Protein AF-A0A291BAZ7-F1 (afdb_monomer_lite)

Sequence (52 aa):
MSYANLSDMLAERGVSVNCSTLYHWFMEYAPALRKKLRRHQFIRADSSWQPS

Organism: NCBI:txid1927128

Structure (mmCIF, N/CA/C/O backbone):
data_AF-A0A291BAZ7-F1
#
_entry.id   AF-A0A291BAZ7-F1
#
loop_
_atom_site.group_PDB
_atom_site.id
_atom_site.type_symbol
_atom_site.label_atom_id
_atom_site.label_alt_id
_atom_site.label_comp_id
_atom_site.label_asym_id
_atom_site.label_entity_id
_atom_site.label_seq_id
_atom_site.pdbx_PDB_ins_code
_atom_site.Cartn_x
_atom_site.Cartn_y
_atom_site.Cartn_z
_atom_site.occupancy
_atom_site.B_iso_or_equiv
_atom_site.auth_seq_id
_atom_site.auth_comp_id
_atom_site.auth_asym_id
_atom_site.auth_atom_id
_atom_site.pdbx_PDB_model_num
ATOM 1 N N . MET A 1 1 ? 0.159 9.953 -4.648 1.00 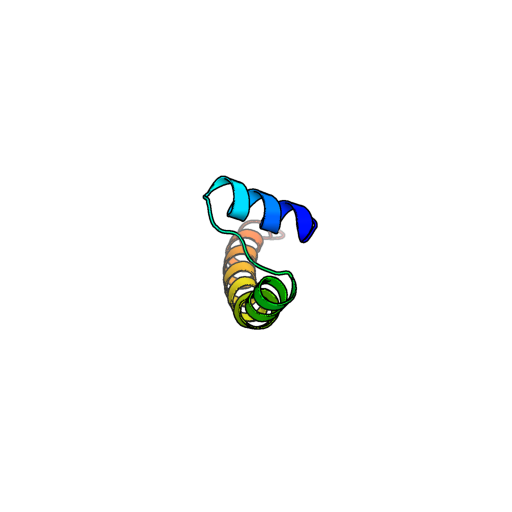55.88 1 MET A N 1
ATOM 2 C CA . MET A 1 1 ? -0.899 9.110 -4.048 1.00 55.88 1 MET A CA 1
ATOM 3 C C . MET A 1 1 ? -0.314 8.424 -2.827 1.00 55.88 1 MET A C 1
ATOM 5 O O . MET A 1 1 ? 0.703 7.758 -2.974 1.00 55.88 1 MET A O 1
ATOM 9 N N . SER A 1 2 ? -0.876 8.659 -1.642 1.00 71.50 2 SER A N 1
ATOM 10 C CA . SER A 1 2 ? -0.433 8.043 -0.383 1.00 71.50 2 SER A CA 1
ATOM 11 C C . SER A 1 2 ? -1.277 6.799 -0.062 1.00 71.50 2 SER A C 1
ATOM 13 O O . SER A 1 2 ? -2.349 6.608 -0.635 1.00 71.50 2 SER A O 1
ATOM 15 N N . TYR A 1 3 ? -0.802 5.959 0.862 1.00 69.81 3 TYR A N 1
ATOM 16 C CA . TYR A 1 3 ? -1.544 4.793 1.366 1.00 69.81 3 TYR A CA 1
ATOM 17 C C . TYR A 1 3 ? -2.879 5.163 2.026 1.00 69.81 3 TYR A C 1
ATOM 19 O O . TYR A 1 3 ? -3.806 4.358 1.995 1.00 69.81 3 TYR A O 1
ATOM 27 N N . ALA A 1 4 ? -2.988 6.384 2.562 1.00 76.50 4 ALA A N 1
ATOM 28 C CA . ALA A 1 4 ? -4.219 6.900 3.153 1.00 76.50 4 ALA A CA 1
ATOM 29 C C . ALA A 1 4 ? -5.352 6.938 2.120 1.00 76.50 4 ALA A C 1
ATOM 31 O O . ALA A 1 4 ? -6.386 6.327 2.344 1.00 76.50 4 ALA A O 1
ATOM 32 N N . ASN A 1 5 ? -5.096 7.480 0.923 1.00 86.44 5 ASN A N 1
ATOM 33 C CA . ASN A 1 5 ? -6.113 7.533 -0.131 1.00 86.44 5 ASN A CA 1
ATOM 34 C C . ASN A 1 5 ? -6.634 6.142 -0.523 1.00 86.44 5 ASN A C 1
ATOM 36 O O . ASN A 1 5 ? -7.803 5.986 -0.845 1.00 86.44 5 ASN A O 1
ATOM 40 N N . LEU A 1 6 ? -5.766 5.127 -0.533 1.00 85.50 6 LEU A N 1
ATOM 41 C CA . LEU A 1 6 ? -6.153 3.764 -0.909 1.00 85.50 6 LEU A CA 1
ATOM 42 C C . LEU A 1 6 ? -6.978 3.097 0.198 1.00 85.50 6 LEU A C 1
ATOM 44 O O . LEU A 1 6 ? -7.939 2.391 -0.094 1.00 85.50 6 LEU A O 1
ATOM 48 N N . SER A 1 7 ? -6.625 3.360 1.457 1.00 88.56 7 SER A N 1
ATOM 49 C CA . SER A 1 7 ? -7.416 2.952 2.618 1.00 88.56 7 SER A CA 1
ATOM 50 C C . SER A 1 7 ? -8.802 3.598 2.603 1.00 88.56 7 SER A C 1
ATOM 52 O O . SER A 1 7 ? -9.794 2.897 2.783 1.00 88.56 7 SER A O 1
ATOM 54 N N . ASP A 1 8 ? -8.883 4.898 2.315 1.00 90.44 8 ASP A N 1
ATOM 55 C CA . ASP A 1 8 ? -10.147 5.638 2.247 1.00 90.44 8 ASP A CA 1
ATOM 56 C C . ASP A 1 8 ? -11.044 5.100 1.123 1.00 90.44 8 ASP A C 1
ATOM 58 O O . ASP A 1 8 ? -12.206 4.779 1.354 1.00 90.44 8 ASP A O 1
ATOM 62 N N . MET A 1 9 ? -10.485 4.870 -0.072 1.00 93.06 9 MET A N 1
ATOM 63 C CA . MET A 1 9 ? -11.217 4.279 -1.203 1.00 93.06 9 MET A CA 1
ATOM 64 C C . MET A 1 9 ? -11.762 2.871 -0.914 1.00 93.06 9 MET A C 1
ATOM 66 O O . MET A 1 9 ? -12.788 2.471 -1.469 1.00 93.06 9 MET A O 1
ATOM 70 N N . LEU A 1 10 ? -11.061 2.078 -0.099 1.00 93.25 10 LEU A N 1
ATOM 71 C CA . LEU A 1 10 ? -11.541 0.763 0.331 1.00 93.25 10 LEU A CA 1
ATOM 72 C C . LEU A 1 10 ? -12.649 0.904 1.381 1.00 93.25 10 LEU A C 1
ATOM 74 O O . LEU A 1 10 ? -13.670 0.217 1.286 1.00 93.25 10 LEU A O 1
ATOM 78 N N . ALA A 1 11 ? -12.490 1.835 2.322 1.00 93.69 11 ALA A N 1
ATOM 79 C CA . ALA A 1 11 ? -13.479 2.121 3.354 1.00 93.69 11 ALA A CA 1
ATOM 80 C C . ALA A 1 11 ? -14.801 2.644 2.766 1.00 93.69 11 ALA A C 1
ATOM 82 O O . ALA A 1 11 ? -15.865 2.199 3.190 1.00 93.69 11 ALA A O 1
ATOM 83 N N . GLU A 1 12 ? -14.753 3.487 1.729 1.00 95.88 12 GLU A N 1
ATOM 84 C CA . GLU A 1 12 ? -15.931 3.938 0.964 1.00 95.88 12 GLU A CA 1
ATOM 85 C C . GLU A 1 12 ? -16.748 2.774 0.379 1.00 95.88 12 GLU A C 1
ATOM 87 O O . GLU A 1 12 ? -17.957 2.884 0.182 1.00 95.88 12 GLU A O 1
ATOM 92 N N . ARG A 1 13 ? -16.103 1.630 0.122 1.00 95.56 13 ARG A N 1
ATOM 93 C CA . ARG A 1 13 ? -16.740 0.401 -0.377 1.00 95.56 13 ARG A CA 1
ATOM 94 C C . ARG A 1 13 ? -17.123 -0.576 0.739 1.00 95.56 13 ARG A C 1
ATOM 96 O O . ARG A 1 13 ? -17.482 -1.714 0.450 1.00 95.56 13 ARG A O 1
ATOM 103 N N . GLY A 1 14 ? -17.026 -0.153 1.999 1.00 96.31 14 GLY A N 1
ATOM 104 C CA . GLY A 1 14 ? -17.310 -0.974 3.175 1.00 96.31 14 GLY A CA 1
ATOM 105 C C . GLY A 1 14 ? -16.190 -1.947 3.550 1.00 96.31 14 GLY A C 1
ATOM 106 O O . GLY A 1 14 ? -16.408 -2.841 4.364 1.00 96.31 14 GLY A O 1
ATOM 107 N N . VAL A 1 15 ? -14.992 -1.798 2.976 1.00 94.62 15 VAL A N 1
ATOM 108 C CA . VAL A 1 15 ? -13.845 -2.666 3.259 1.00 94.62 15 VAL A CA 1
ATOM 109 C C . VAL A 1 15 ? -12.871 -1.927 4.173 1.00 94.62 15 VAL A C 1
ATOM 111 O O . VAL A 1 15 ? -12.064 -1.119 3.723 1.00 94.62 15 VAL A O 1
ATOM 114 N N . SER A 1 16 ? -12.925 -2.232 5.469 1.00 92.62 16 SER A N 1
ATOM 115 C CA . SER A 1 16 ? -11.934 -1.752 6.436 1.00 92.62 16 SER A CA 1
ATOM 116 C C . SER A 1 16 ? -10.747 -2.712 6.486 1.00 92.62 16 SER A C 1
ATOM 118 O O . SER A 1 16 ? -10.904 -3.895 6.789 1.00 92.62 16 SER A O 1
ATOM 120 N N . VAL A 1 17 ? -9.557 -2.210 6.162 1.00 89.38 17 VAL A N 1
ATOM 121 C CA . VAL A 1 17 ? -8.319 -2.993 6.095 1.00 89.38 17 VAL A CA 1
ATOM 122 C C . VAL A 1 17 ? -7.268 -2.305 6.951 1.00 89.38 17 VAL A C 1
ATOM 124 O O . VAL A 1 17 ? -7.068 -1.098 6.841 1.00 89.38 17 VAL A O 1
ATOM 127 N N . ASN A 1 18 ? -6.570 -3.053 7.806 1.00 90.88 18 ASN A N 1
ATOM 128 C CA . ASN A 1 18 ? -5.492 -2.458 8.590 1.00 90.88 18 ASN A CA 1
ATOM 129 C C . ASN A 1 18 ? -4.257 -2.152 7.713 1.00 90.88 18 ASN A C 1
ATOM 131 O O . ASN A 1 18 ? -4.053 -2.731 6.640 1.00 90.88 18 ASN A O 1
ATOM 135 N N . CYS A 1 19 ? -3.371 -1.293 8.217 1.00 86.62 19 CYS A N 1
ATOM 136 C CA . CYS A 1 19 ? -2.171 -0.890 7.485 1.00 86.62 19 CYS A CA 1
ATOM 137 C C . CYS A 1 19 ? -1.230 -2.061 7.145 1.00 86.62 19 CYS A C 1
ATOM 139 O O . CYS A 1 19 ? -0.636 -2.061 6.068 1.00 86.62 19 CYS A O 1
ATOM 141 N N . SER A 1 20 ? -1.091 -3.073 8.015 1.00 91.94 20 SER A N 1
ATOM 142 C CA . SER A 1 20 ? -0.189 -4.207 7.749 1.00 91.94 20 SER A CA 1
ATOM 143 C C . SER A 1 20 ? -0.696 -5.128 6.636 1.00 91.94 20 SER A C 1
ATOM 145 O O . SER A 1 20 ? 0.101 -5.681 5.881 1.00 91.94 20 SER A O 1
ATOM 147 N N . THR A 1 21 ? -2.012 -5.249 6.477 1.00 92.62 21 THR A N 1
ATOM 148 C CA . THR A 1 21 ? -2.646 -6.020 5.401 1.00 92.62 21 THR A CA 1
ATOM 149 C C . THR A 1 21 ? -2.479 -5.306 4.062 1.00 92.62 21 THR A C 1
ATOM 151 O O . THR A 1 21 ? -2.040 -5.921 3.090 1.00 92.62 21 THR A O 1
ATOM 154 N N . LEU A 1 22 ? -2.724 -3.989 4.029 1.00 89.56 22 LEU A N 1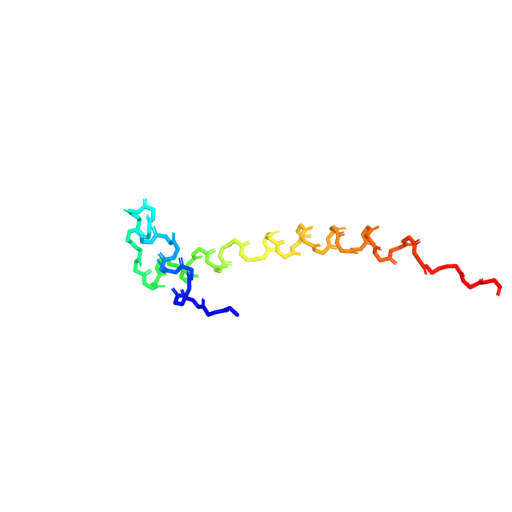
ATOM 155 C CA . LEU A 1 22 ? -2.450 -3.145 2.859 1.00 89.56 22 LEU A CA 1
ATOM 156 C C . LEU A 1 22 ? -0.978 -3.229 2.432 1.00 89.56 22 LEU A C 1
ATOM 158 O O . LEU A 1 22 ? -0.678 -3.339 1.243 1.00 89.56 22 LEU A O 1
ATOM 162 N N . TYR A 1 23 ? -0.062 -3.228 3.402 1.00 89.06 23 TYR A N 1
ATOM 163 C CA . TYR A 1 23 ? 1.370 -3.360 3.149 1.00 89.06 23 TYR A CA 1
ATOM 164 C C . TYR A 1 23 ? 1.749 -4.733 2.573 1.00 89.06 23 TYR A C 1
ATOM 166 O O . TYR A 1 23 ? 2.498 -4.796 1.598 1.00 89.06 23 TYR A O 1
ATOM 174 N N . HIS A 1 24 ? 1.200 -5.828 3.109 1.00 93.38 24 HIS A N 1
ATOM 175 C CA . HIS A 1 24 ? 1.431 -7.168 2.557 1.00 93.38 24 HIS A CA 1
ATOM 176 C C . HIS A 1 24 ? 0.935 -7.290 1.117 1.00 93.38 24 HIS A C 1
ATOM 178 O O . HIS A 1 24 ? 1.665 -7.774 0.254 1.00 93.38 24 HIS A O 1
ATOM 184 N N . TRP A 1 25 ? -0.273 -6.803 0.832 1.00 92.81 25 TRP A N 1
ATOM 185 C CA . TRP A 1 25 ? -0.793 -6.783 -0.533 1.00 92.81 25 TRP A CA 1
ATOM 186 C C . TRP A 1 25 ? 0.073 -5.933 -1.457 1.00 92.81 25 TRP A C 1
ATOM 188 O O . TRP A 1 25 ? 0.322 -6.319 -2.596 1.00 92.81 25 TRP A O 1
ATOM 198 N N . PHE A 1 26 ? 0.577 -4.796 -0.981 1.00 89.31 26 PHE A N 1
ATOM 199 C CA . PHE A 1 26 ? 1.496 -3.992 -1.772 1.00 89.31 26 PHE A CA 1
ATOM 200 C C . PHE A 1 26 ? 2.768 -4.771 -2.119 1.00 89.31 26 PHE A C 1
ATOM 202 O O . PHE A 1 26 ? 3.153 -4.801 -3.286 1.00 89.31 26 PHE A O 1
ATOM 209 N N . MET A 1 27 ? 3.392 -5.436 -1.145 1.00 91.94 27 MET A N 1
ATOM 210 C CA . MET A 1 27 ? 4.607 -6.217 -1.388 1.00 91.94 27 MET A CA 1
ATOM 211 C C . MET A 1 27 ? 4.382 -7.378 -2.359 1.00 91.94 27 MET A C 1
ATOM 213 O O . MET A 1 27 ? 5.204 -7.589 -3.249 1.00 91.94 27 MET A O 1
ATOM 217 N N . GLU A 1 28 ? 3.246 -8.064 -2.248 1.00 94.62 28 GLU A N 1
ATOM 218 C CA . GLU A 1 28 ? 2.903 -9.198 -3.107 1.00 94.62 28 GLU A CA 1
ATOM 219 C C . GLU A 1 28 ? 2.544 -8.759 -4.537 1.00 94.62 28 GLU A C 1
ATOM 221 O O . GLU A 1 28 ? 3.063 -9.271 -5.532 1.00 94.62 28 GLU A O 1
ATOM 226 N N . TYR A 1 29 ? 1.666 -7.761 -4.673 1.00 92.62 29 TYR A N 1
ATOM 227 C CA . TYR A 1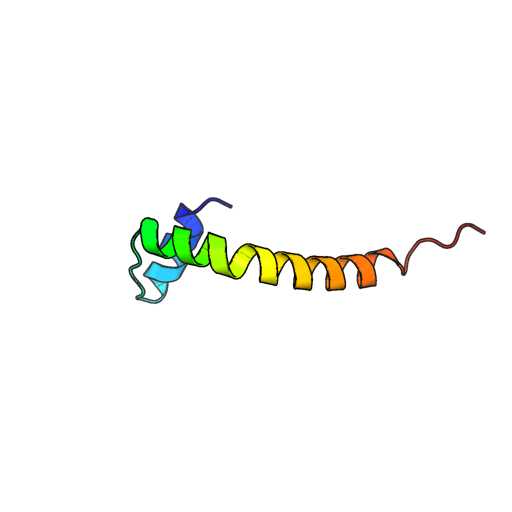 29 ? 1.062 -7.423 -5.962 1.00 92.62 29 TYR A CA 1
ATOM 228 C C . TYR A 1 29 ? 1.800 -6.319 -6.725 1.00 92.62 29 TYR A C 1
ATOM 230 O O . TYR A 1 29 ? 1.711 -6.272 -7.959 1.00 92.62 29 TYR A O 1
ATOM 238 N N . ALA A 1 30 ? 2.556 -5.439 -6.055 1.00 90.06 30 ALA A N 1
ATOM 239 C CA . ALA A 1 30 ? 3.267 -4.354 -6.736 1.00 90.06 30 ALA A CA 1
ATOM 240 C C . ALA A 1 30 ? 4.270 -4.851 -7.796 1.00 90.06 30 ALA A C 1
ATOM 242 O O . ALA A 1 30 ? 4.290 -4.267 -8.886 1.00 90.06 30 ALA A O 1
ATOM 243 N N . PRO A 1 31 ? 5.071 -5.914 -7.579 1.00 91.19 31 PRO A N 1
ATOM 244 C CA . PRO A 1 31 ? 5.972 -6.437 -8.608 1.00 91.19 31 PRO A CA 1
ATOM 245 C C . PRO A 1 31 ? 5.225 -6.908 -9.864 1.00 91.19 31 PRO A C 1
ATOM 247 O O . PRO A 1 31 ? 5.619 -6.578 -10.990 1.00 91.19 31 PRO A O 1
ATOM 250 N N . ALA A 1 32 ? 4.112 -7.624 -9.680 1.00 91.31 32 ALA A N 1
ATOM 251 C CA . ALA A 1 32 ? 3.286 -8.140 -10.768 1.00 91.31 32 ALA A CA 1
ATOM 252 C C . ALA A 1 32 ? 2.611 -7.008 -11.561 1.00 91.31 32 ALA A C 1
ATOM 254 O O . ALA A 1 32 ? 2.665 -6.991 -12.796 1.00 91.31 32 ALA A O 1
ATOM 255 N N . LEU A 1 33 ? 2.042 -6.022 -10.859 1.00 87.88 33 LEU A N 1
ATOM 256 C CA . LEU A 1 33 ? 1.442 -4.826 -11.456 1.00 87.88 33 LEU A CA 1
ATOM 257 C C . LEU A 1 33 ? 2.475 -4.017 -12.244 1.00 87.88 33 LEU A C 1
ATOM 259 O O . LEU A 1 33 ? 2.233 -3.671 -13.399 1.00 87.88 33 LEU A O 1
ATOM 263 N N . ARG A 1 34 ? 3.666 -3.789 -11.675 1.00 87.38 34 ARG A N 1
ATOM 264 C CA . ARG A 1 34 ? 4.767 -3.087 -12.353 1.00 87.38 34 ARG A CA 1
ATOM 265 C C . ARG A 1 34 ? 5.221 -3.817 -13.616 1.00 87.38 34 ARG A C 1
ATOM 267 O O . ARG A 1 34 ? 5.496 -3.168 -14.621 1.00 87.38 34 ARG A O 1
ATOM 274 N N . LYS A 1 35 ? 5.287 -5.153 -13.599 1.00 89.06 35 LYS A N 1
ATOM 275 C CA . LYS A 1 35 ? 5.656 -5.954 -14.780 1.00 89.06 35 LYS A CA 1
ATOM 276 C C . LYS A 1 35 ? 4.632 -5.808 -15.910 1.00 89.06 35 LYS A C 1
ATOM 278 O O . LYS A 1 35 ? 5.032 -5.619 -17.057 1.00 89.06 35 LYS A O 1
ATOM 283 N N . LYS A 1 36 ? 3.333 -5.842 -15.591 1.00 87.81 36 LYS A N 1
ATOM 284 C CA . LYS A 1 36 ? 2.253 -5.608 -16.565 1.00 87.81 36 LYS A CA 1
ATOM 285 C C . LYS A 1 36 ? 2.271 -4.172 -17.091 1.00 87.81 36 LYS A C 1
ATOM 287 O O . LYS A 1 36 ? 2.217 -3.967 -18.300 1.00 87.81 36 LYS A O 1
ATOM 292 N N .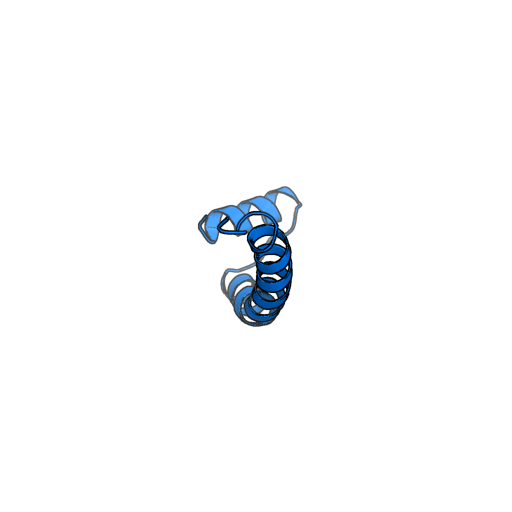 LEU A 1 37 ? 2.417 -3.190 -16.202 1.00 86.00 37 LEU A N 1
ATOM 293 C CA . LEU A 1 37 ? 2.434 -1.778 -16.576 1.00 86.00 37 LEU A CA 1
ATOM 294 C C . LEU A 1 37 ? 3.619 -1.442 -17.486 1.00 86.00 37 LEU A C 1
ATOM 296 O O . LEU A 1 37 ? 3.413 -0.798 -18.509 1.00 86.00 37 LEU A O 1
ATOM 300 N N . ARG A 1 38 ? 4.828 -1.939 -17.179 1.00 80.62 38 ARG A N 1
ATOM 301 C CA . ARG A 1 38 ? 5.998 -1.781 -18.058 1.00 80.62 38 ARG A CA 1
ATOM 302 C C . ARG A 1 38 ? 5.711 -2.294 -19.462 1.00 80.62 38 ARG A C 1
ATOM 304 O O . ARG A 1 38 ? 5.965 -1.579 -20.419 1.00 80.62 38 ARG A O 1
ATOM 311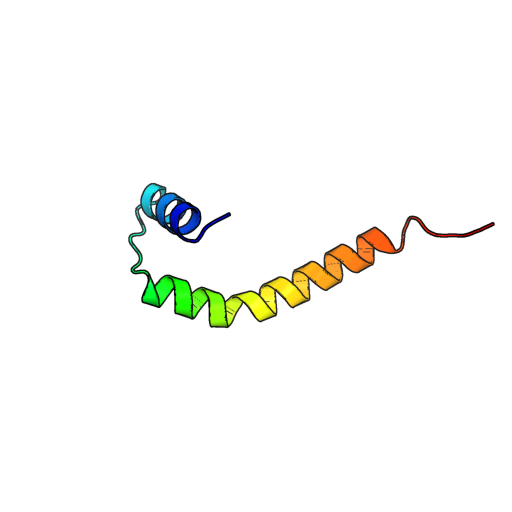 N N . ARG A 1 39 ? 5.124 -3.488 -19.597 1.00 72.00 39 ARG A N 1
ATOM 312 C CA . ARG A 1 39 ? 4.764 -4.040 -20.912 1.00 72.00 39 ARG A CA 1
ATOM 313 C C . ARG A 1 39 ? 3.828 -3.100 -21.685 1.00 72.00 39 ARG A C 1
ATOM 315 O O . ARG A 1 39 ? 4.070 -2.849 -22.855 1.00 72.00 39 ARG A O 1
ATOM 322 N N . HIS A 1 40 ? 2.821 -2.522 -21.032 1.00 72.38 40 HIS A N 1
ATOM 323 C CA . HIS A 1 40 ? 1.917 -1.556 -21.672 1.00 72.38 40 HIS A CA 1
ATOM 324 C C . HIS A 1 40 ? 2.548 -0.185 -21.959 1.00 72.38 40 HIS A C 1
ATOM 326 O O . HIS A 1 40 ? 2.117 0.488 -22.893 1.00 72.38 40 HIS A O 1
ATOM 332 N N . GLN A 1 41 ? 3.526 0.252 -21.164 1.00 69.00 41 GLN A N 1
ATOM 333 C CA . GLN A 1 41 ? 4.258 1.499 -21.399 1.00 69.00 41 GLN A CA 1
ATOM 334 C C . GLN A 1 41 ? 5.256 1.358 -22.552 1.00 69.00 41 GLN A C 1
ATOM 336 O O . GLN A 1 41 ? 5.302 2.238 -23.401 1.00 69.00 41 GLN A O 1
ATOM 341 N N . PHE A 1 42 ? 5.977 0.235 -22.646 1.00 58.78 42 PHE A N 1
ATOM 342 C CA . PHE A 1 42 ? 6.869 -0.045 -23.777 1.00 58.78 42 PHE A CA 1
ATOM 343 C C . PHE A 1 42 ? 6.106 -0.142 -25.105 1.00 58.78 42 PHE A C 1
ATOM 345 O O . PHE A 1 42 ? 6.544 0.442 -26.085 1.00 58.78 42 PHE A O 1
ATOM 352 N N . ILE A 1 43 ? 4.920 -0.766 -25.120 1.00 58.03 43 ILE A N 1
ATOM 353 C CA . ILE A 1 43 ? 4.066 -0.816 -26.324 1.00 58.03 43 ILE A CA 1
ATOM 354 C C . ILE A 1 43 ? 3.633 0.589 -26.787 1.00 58.03 43 ILE A C 1
ATOM 356 O O . ILE A 1 43 ? 3.472 0.811 -27.979 1.00 58.03 43 ILE A O 1
ATOM 360 N N . ARG A 1 44 ? 3.446 1.551 -25.869 1.00 54.03 44 ARG A N 1
ATOM 361 C CA . ARG A 1 44 ? 3.065 2.933 -26.223 1.00 54.03 44 ARG A CA 1
ATOM 362 C C . ARG A 1 44 ? 4.247 3.846 -26.550 1.00 54.03 44 ARG A C 1
ATOM 364 O O . ARG A 1 44 ? 4.055 4.827 -27.258 1.00 54.03 44 ARG A O 1
ATOM 371 N N . ALA A 1 45 ? 5.433 3.556 -26.023 1.00 56.94 45 ALA A N 1
ATOM 372 C CA 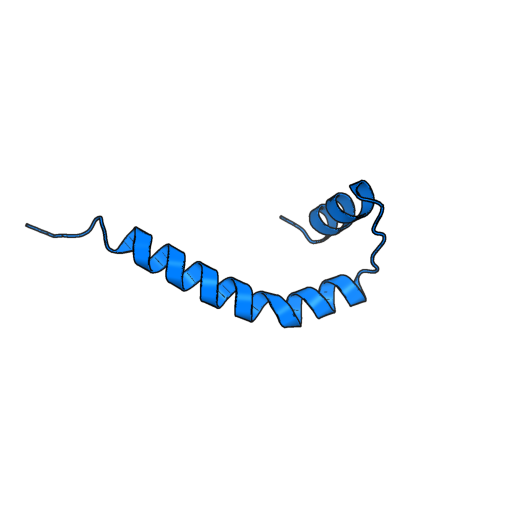. ALA A 1 45 ? 6.639 4.343 -26.277 1.00 56.94 45 ALA A CA 1
ATOM 373 C C . ALA A 1 45 ? 7.295 4.019 -27.635 1.00 56.94 45 ALA A C 1
ATOM 375 O O . ALA A 1 45 ? 7.986 4.869 -28.187 1.00 56.94 45 ALA A O 1
ATOM 376 N N . ASP A 1 46 ? 7.061 2.820 -28.175 1.00 53.91 46 ASP A N 1
ATOM 377 C CA . ASP A 1 46 ? 7.634 2.338 -29.444 1.00 53.91 46 ASP A CA 1
ATOM 378 C C . ASP A 1 46 ? 6.987 2.970 -30.696 1.00 53.91 46 ASP A C 1
ATOM 380 O O . ASP A 1 46 ? 7.601 3.088 -31.749 1.00 53.91 46 ASP A O 1
ATOM 384 N N . SER A 1 47 ? 5.753 3.471 -30.598 1.00 56.00 47 SER A N 1
ATOM 385 C CA . SER A 1 47 ? 5.019 4.001 -31.759 1.00 56.00 47 SER A CA 1
ATOM 386 C C . SER A 1 47 ? 5.383 5.434 -32.189 1.00 56.00 47 SER A C 1
ATOM 388 O O . SER A 1 47 ? 4.730 5.963 -33.085 1.00 56.00 47 SER A O 1
ATOM 390 N N . SER A 1 48 ? 6.372 6.099 -31.575 1.00 60.81 48 SER A N 1
ATOM 391 C CA . SER A 1 48 ? 6.642 7.524 -31.853 1.00 60.81 48 SER A CA 1
ATOM 392 C C . SER A 1 48 ? 8.106 7.921 -32.050 1.00 60.81 48 SER A C 1
ATOM 394 O O . SER A 1 48 ? 8.407 9.109 -31.981 1.00 60.81 48 SER A O 1
ATOM 396 N N . TRP A 1 49 ? 9.018 6.983 -32.309 1.00 61.81 49 TRP A N 1
ATOM 397 C CA . TRP A 1 49 ? 10.406 7.330 -32.632 1.00 61.81 49 TRP A CA 1
ATOM 398 C C . TRP A 1 49 ? 10.915 6.549 -33.842 1.00 61.81 49 TRP A C 1
ATOM 400 O O . TRP A 1 49 ? 11.580 5.528 -33.711 1.00 61.81 49 TRP A O 1
ATOM 410 N N . GLN A 1 50 ? 10.632 7.079 -35.033 1.00 59.75 50 GLN A N 1
ATOM 411 C CA . GLN A 1 50 ? 11.479 6.864 -36.205 1.00 59.75 50 GLN A CA 1
ATOM 412 C C . GLN A 1 50 ? 12.201 8.184 -36.498 1.00 59.75 50 GLN A C 1
ATOM 414 O O . GLN A 1 50 ? 11.536 9.148 -36.879 1.00 59.75 50 GLN A O 1
ATOM 419 N N . PRO A 1 51 ? 13.525 8.284 -36.290 1.00 54.53 51 PRO A N 1
ATOM 420 C CA . PRO A 1 51 ? 14.293 9.373 -36.865 1.00 54.53 51 PRO A CA 1
ATOM 421 C C . PRO A 1 51 ? 14.439 9.100 -38.368 1.00 54.53 51 PRO A C 1
ATOM 423 O O . PRO A 1 51 ? 14.973 8.062 -38.759 1.00 54.53 51 PRO A O 1
ATOM 426 N N . SER A 1 52 ? 13.897 10.015 -39.172 1.00 57.97 52 SER A N 1
ATOM 427 C CA . SER A 1 52 ? 14.133 10.161 -40.615 1.00 57.97 52 SER A CA 1
ATOM 428 C C . SER A 1 52 ? 15.591 10.460 -40.933 1.00 57.97 52 SER A C 1
ATOM 430 O O . SER A 1 52 ? 16.166 11.267 -40.164 1.00 57.97 52 SER A O 1
#

Radius of gyration: 16.75 Å; chains: 1; bounding box: 32×19×49 Å

Secondary structure (DSSP, 8-state):
--HHHHHHHHHTTT----HHHHHHHHHHHHHHHHHHHHHHHHHHHGGG----

pLDDT: mean 80.8, std 14.45, range [53.91, 96.31]

Foldseek 3Di:
DDPVVVQVVCVVVVHHDDPVRSVVCCVVCVVVVVVVVVVVVVVVVVPPDDDD